Protein AF-A0A0K1QC34-F1 (afdb_monomer)

Mean predicted aligned error: 5.26 Å

Structure (mmCIF, N/CA/C/O backbone):
data_AF-A0A0K1QC34-F1
#
_entry.id   AF-A0A0K1QC34-F1
#
loop_
_atom_site.group_PDB
_atom_site.id
_atom_site.type_symbol
_atom_site.label_atom_id
_atom_site.label_alt_id
_atom_site.label_comp_id
_atom_site.label_asym_id
_atom_site.label_entity_id
_atom_site.label_seq_id
_atom_site.pdbx_PDB_ins_code
_atom_site.Cartn_x
_atom_site.Cartn_y
_atom_site.Cartn_z
_atom_site.occupancy
_atom_site.B_iso_or_equiv
_atom_site.auth_seq_id
_atom_site.auth_comp_id
_atom_site.auth_asym_id
_atom_site.auth_atom_id
_atom_site.pdbx_PDB_model_num
ATOM 1 N N . MET A 1 1 ? 27.699 6.310 -6.474 1.00 57.72 1 MET A N 1
ATOM 2 C CA . MET A 1 1 ? 27.360 5.771 -7.809 1.00 57.72 1 MET A CA 1
ATOM 3 C C . MET A 1 1 ? 26.758 4.388 -7.613 1.00 57.72 1 MET A C 1
ATOM 5 O O . MET A 1 1 ? 27.207 3.703 -6.699 1.00 57.72 1 MET A O 1
ATOM 9 N N . ALA A 1 2 ? 25.734 4.009 -8.383 1.00 66.88 2 ALA A N 1
ATOM 10 C CA . ALA A 1 2 ? 25.188 2.650 -8.341 1.00 66.88 2 ALA A CA 1
ATOM 11 C C . ALA A 1 2 ? 26.235 1.649 -8.862 1.00 66.88 2 ALA A C 1
ATOM 13 O O . ALA A 1 2 ? 27.028 1.993 -9.738 1.00 66.88 2 ALA A O 1
ATOM 14 N N . ARG A 1 3 ? 26.273 0.438 -8.297 1.00 76.50 3 ARG A N 1
ATOM 15 C CA . ARG A 1 3 ? 27.137 -0.653 -8.773 1.00 76.50 3 ARG A CA 1
ATOM 16 C C . ARG A 1 3 ? 26.561 -1.219 -10.075 1.00 76.50 3 ARG A C 1
ATOM 18 O O . ARG A 1 3 ? 25.345 -1.232 -10.243 1.00 76.50 3 ARG A O 1
ATOM 25 N N . GLU A 1 4 ? 27.411 -1.729 -10.960 1.00 78.31 4 GLU A N 1
ATOM 26 C CA . GLU A 1 4 ? 26.972 -2.514 -12.119 1.00 78.31 4 GLU A CA 1
ATOM 27 C C . GLU A 1 4 ? 25.998 -3.633 -11.694 1.00 78.31 4 GLU A C 1
ATOM 29 O O . GLU A 1 4 ? 26.228 -4.320 -10.694 1.00 78.31 4 GLU A O 1
ATOM 34 N N . GLY A 1 5 ? 24.877 -3.762 -12.411 1.00 77.75 5 GLY A N 1
ATOM 35 C CA . GLY A 1 5 ? 23.793 -4.689 -12.065 1.00 77.75 5 GLY A CA 1
ATOM 36 C C . GLY A 1 5 ? 22.902 -4.242 -10.897 1.00 77.75 5 GLY A C 1
ATOM 37 O O . GLY A 1 5 ? 22.100 -5.034 -10.413 1.00 77.75 5 GLY A O 1
ATOM 38 N N . SER A 1 6 ? 23.027 -2.998 -10.419 1.00 80.00 6 SER A N 1
ATOM 39 C CA . SER A 1 6 ? 22.138 -2.429 -9.399 1.00 80.00 6 SER A CA 1
ATOM 40 C C . SER A 1 6 ? 21.440 -1.173 -9.901 1.00 80.00 6 SER A C 1
ATOM 42 O O . SER A 1 6 ? 22.017 -0.378 -10.642 1.00 80.00 6 SER A O 1
ATOM 44 N N . ILE A 1 7 ? 20.206 -0.979 -9.443 1.00 81.62 7 ILE A N 1
ATOM 45 C CA . ILE A 1 7 ? 19.436 0.234 -9.690 1.00 81.62 7 ILE A CA 1
ATOM 46 C C . ILE A 1 7 ? 19.399 1.098 -8.432 1.00 81.62 7 ILE A C 1
ATOM 48 O O . ILE A 1 7 ? 19.124 0.622 -7.329 1.00 81.62 7 ILE A O 1
ATOM 52 N N . ALA A 1 8 ? 19.698 2.387 -8.591 1.00 81.19 8 ALA A N 1
ATOM 53 C CA . ALA A 1 8 ? 19.503 3.357 -7.526 1.00 81.19 8 ALA A CA 1
ATOM 54 C C . ALA A 1 8 ? 18.052 3.842 -7.549 1.00 81.19 8 ALA A C 1
ATOM 56 O O . ALA A 1 8 ? 17.610 4.430 -8.528 1.00 81.19 8 ALA A O 1
ATOM 57 N N . LEU A 1 9 ? 17.337 3.653 -6.441 1.00 82.50 9 LEU A N 1
ATOM 58 C CA . LEU A 1 9 ? 15.937 4.077 -6.303 1.00 82.50 9 LEU A CA 1
ATOM 59 C C . LEU A 1 9 ? 15.795 5.579 -5.968 1.00 82.50 9 LEU A C 1
ATOM 61 O O . LEU A 1 9 ? 14.682 6.083 -5.814 1.00 82.50 9 LEU A O 1
ATOM 65 N N . GLY A 1 10 ? 16.918 6.290 -5.801 1.00 79.31 10 GLY A N 1
ATOM 66 C CA . GLY A 1 10 ? 16.962 7.660 -5.279 1.00 79.31 10 GLY A CA 1
ATOM 67 C C . GLY A 1 10 ? 16.470 7.767 -3.826 1.00 79.31 10 GLY A C 1
ATOM 68 O O . GLY A 1 10 ? 16.108 6.766 -3.212 1.00 79.31 10 GLY A O 1
ATOM 69 N N . GLY A 1 11 ? 16.444 8.986 -3.276 1.00 81.44 11 GLY A N 1
ATOM 70 C CA . GLY A 1 11 ? 15.879 9.277 -1.947 1.00 81.44 11 GLY A CA 1
ATOM 71 C C . GLY A 1 11 ? 16.625 8.663 -0.749 1.00 81.44 11 GLY A C 1
ATOM 72 O O . GLY A 1 11 ? 17.602 7.934 -0.898 1.00 81.44 11 GLY A O 1
ATOM 73 N N . GLY A 1 12 ? 16.171 9.001 0.461 1.00 84.56 12 GLY A N 1
ATOM 74 C CA . GLY A 1 12 ? 16.654 8.422 1.718 1.00 84.56 12 GLY A CA 1
ATOM 75 C C . GLY A 1 12 ? 15.701 7.360 2.279 1.00 84.56 12 GLY A C 1
ATOM 76 O O . GLY A 1 12 ? 14.536 7.295 1.892 1.00 84.56 12 GLY A O 1
ATOM 77 N N . GLY A 1 13 ? 16.195 6.553 3.221 1.00 88.31 13 GLY A N 1
ATOM 78 C CA . GLY A 1 13 ? 15.403 5.549 3.939 1.00 88.31 13 GLY A CA 1
ATOM 79 C C . GLY A 1 13 ? 15.512 4.129 3.376 1.00 88.31 13 GLY A C 1
ATOM 80 O O . GLY A 1 13 ? 16.031 3.896 2.286 1.00 88.31 13 GLY A O 1
ATOM 81 N N . TRP A 1 14 ? 15.030 3.165 4.159 1.00 91.25 14 TRP A N 1
ATOM 82 C CA . TRP A 1 14 ? 15.026 1.750 3.791 1.00 91.25 14 TRP A CA 1
ATOM 83 C C . TRP A 1 14 ? 13.811 1.418 2.934 1.00 91.25 14 TRP A C 1
ATOM 85 O O . TRP A 1 14 ? 12.714 1.898 3.222 1.00 91.25 14 TRP A O 1
ATOM 95 N N . LEU A 1 15 ? 14.006 0.574 1.919 1.00 93.12 15 LEU A N 1
ATOM 96 C CA . LEU A 1 15 ? 12.905 -0.106 1.251 1.00 93.12 15 LEU A CA 1
ATOM 97 C C . LEU A 1 15 ? 12.396 -1.205 2.187 1.00 93.12 15 LEU A C 1
ATOM 99 O O . LEU A 1 15 ? 13.112 -2.156 2.503 1.00 93.12 15 LEU A O 1
ATOM 103 N N . THR A 1 16 ? 11.177 -1.037 2.663 1.00 93.00 16 THR A N 1
ATOM 104 C CA . THR A 1 16 ? 10.436 -1.979 3.486 1.00 93.00 16 THR A CA 1
ATOM 105 C C . THR A 1 16 ? 9.250 -2.507 2.690 1.00 93.00 16 THR A C 1
ATOM 107 O O . THR A 1 16 ? 8.806 -1.900 1.723 1.00 93.00 16 THR A O 1
ATOM 110 N N . ASP A 1 17 ? 8.771 -3.683 3.083 1.00 94.75 17 ASP A N 1
ATOM 111 C CA . ASP A 1 17 ? 7.546 -4.291 2.564 1.00 94.75 17 ASP A CA 1
ATOM 112 C C . ASP A 1 17 ? 7.419 -4.315 1.024 1.00 94.75 17 ASP A C 1
ATOM 114 O O . ASP A 1 17 ? 6.797 -3.452 0.410 1.00 94.75 17 ASP A O 1
ATOM 118 N N . ILE A 1 18 ? 8.043 -5.317 0.402 1.00 95.88 18 ILE A N 1
ATOM 119 C CA . ILE A 1 18 ? 8.121 -5.475 -1.055 1.00 95.88 18 ILE A CA 1
ATOM 120 C C . ILE A 1 18 ? 7.063 -6.482 -1.502 1.00 95.88 18 ILE A C 1
ATOM 122 O O . ILE A 1 18 ? 6.994 -7.589 -0.963 1.00 95.88 18 ILE A O 1
ATOM 126 N N . GLN A 1 19 ? 6.271 -6.104 -2.499 1.00 96.38 19 GLN A N 1
ATOM 127 C CA . GLN A 1 19 ? 5.166 -6.884 -3.038 1.00 96.38 19 GLN A CA 1
ATOM 128 C C . GLN A 1 19 ? 5.350 -7.105 -4.545 1.00 96.38 19 GLN A C 1
ATOM 130 O O . GLN A 1 19 ? 5.714 -6.161 -5.258 1.00 96.38 19 GLN A O 1
ATOM 135 N N . PRO A 1 20 ? 5.103 -8.323 -5.057 1.00 94.44 20 PRO A N 1
ATOM 136 C CA . PRO A 1 20 ? 4.878 -8.500 -6.484 1.00 94.44 20 PRO A CA 1
ATOM 137 C C . PRO A 1 20 ? 3.596 -7.759 -6.883 1.00 94.44 20 PRO A C 1
ATOM 139 O O . PRO A 1 20 ? 2.634 -7.733 -6.122 1.00 94.44 20 PRO A O 1
ATOM 142 N N . ALA A 1 21 ? 3.587 -7.158 -8.067 1.00 92.25 21 ALA A N 1
ATOM 143 C CA . ALA A 1 21 ? 2.449 -6.398 -8.585 1.00 92.25 21 ALA A CA 1
ATOM 144 C C . ALA A 1 21 ? 2.254 -6.726 -10.073 1.00 92.25 21 ALA A C 1
ATOM 146 O O . ALA A 1 21 ? 2.380 -5.867 -10.948 1.00 92.25 21 ALA A O 1
ATOM 147 N N . GLY A 1 22 ? 2.058 -8.011 -10.364 1.00 88.38 22 GLY A N 1
ATOM 148 C CA . GLY A 1 22 ? 2.082 -8.580 -11.712 1.00 88.38 22 GLY A CA 1
ATOM 149 C C . GLY A 1 22 ? 3.426 -9.233 -12.069 1.00 88.38 22 GLY A C 1
ATOM 150 O O . GLY A 1 22 ? 4.339 -9.328 -11.249 1.00 88.38 22 GLY A O 1
ATOM 151 N N . ALA A 1 23 ? 3.553 -9.711 -13.310 1.00 89.75 23 ALA A N 1
ATOM 152 C CA . ALA A 1 23 ? 4.648 -10.602 -13.718 1.00 89.75 23 ALA A CA 1
ATOM 153 C C . ALA A 1 23 ? 6.037 -9.939 -13.800 1.00 89.75 23 ALA A C 1
ATOM 155 O O . ALA A 1 23 ? 7.042 -10.599 -13.555 1.00 89.75 23 ALA A O 1
ATOM 156 N N . ARG A 1 24 ? 6.097 -8.652 -14.162 1.00 93.31 24 ARG A N 1
ATOM 157 C CA . ARG A 1 24 ? 7.345 -7.903 -14.433 1.00 93.31 24 ARG A CA 1
ATOM 158 C C . ARG A 1 24 ? 7.514 -6.688 -13.523 1.00 93.31 24 ARG A C 1
ATOM 160 O O . ARG A 1 24 ? 8.221 -5.741 -13.861 1.00 93.31 24 ARG A O 1
ATOM 167 N N . ARG A 1 25 ? 6.813 -6.667 -12.386 1.00 94.38 25 ARG A N 1
ATOM 168 C CA . ARG A 1 25 ? 6.757 -5.495 -11.512 1.00 94.38 25 ARG A CA 1
ATOM 169 C C . ARG A 1 25 ? 6.793 -5.874 -10.043 1.00 94.38 25 ARG A C 1
ATOM 171 O O . ARG A 1 25 ? 6.093 -6.781 -9.595 1.00 94.38 25 ARG A O 1
ATOM 178 N N . VAL A 1 26 ? 7.548 -5.085 -9.289 1.00 95.38 26 VAL A N 1
ATOM 179 C CA . VAL A 1 26 ? 7.492 -5.057 -7.828 1.00 95.38 26 VAL A CA 1
ATOM 180 C C . VAL A 1 26 ? 7.195 -3.647 -7.339 1.00 95.38 26 VAL A C 1
ATOM 182 O O . VAL A 1 26 ? 7.579 -2.653 -7.962 1.00 95.38 26 VAL A O 1
ATOM 185 N N . VAL A 1 27 ? 6.515 -3.566 -6.203 1.00 96.31 27 VAL A N 1
ATOM 186 C CA . VAL A 1 27 ? 6.208 -2.315 -5.511 1.00 96.31 27 VAL A CA 1
ATOM 187 C C . VAL A 1 27 ? 6.681 -2.448 -4.071 1.00 96.31 27 VAL A C 1
ATOM 189 O O . VAL A 1 27 ? 6.520 -3.498 -3.456 1.00 96.31 27 VAL A O 1
ATOM 192 N N . GLY A 1 28 ? 7.300 -1.409 -3.526 1.00 95.81 28 GLY A N 1
ATOM 193 C CA . GLY A 1 28 ? 7.762 -1.395 -2.144 1.00 95.81 28 GLY A CA 1
ATOM 194 C C . GLY A 1 28 ? 7.482 -0.073 -1.451 1.00 95.81 28 GLY A C 1
ATOM 195 O O . GLY A 1 28 ? 7.232 0.944 -2.097 1.00 95.81 28 GLY A O 1
ATOM 196 N N . LEU A 1 29 ? 7.546 -0.086 -0.125 1.00 95.62 29 LEU A N 1
ATOM 197 C CA . LEU A 1 29 ? 7.387 1.093 0.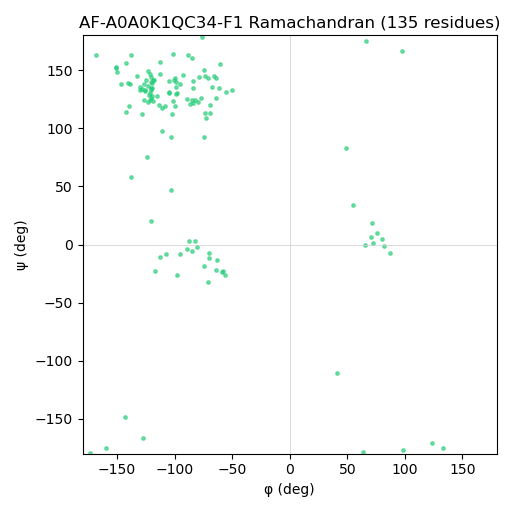715 1.00 95.62 29 LEU A CA 1
ATOM 198 C C . LEU A 1 29 ? 8.758 1.572 1.188 1.00 95.62 29 LEU A C 1
ATOM 200 O O . LEU A 1 29 ? 9.420 0.922 1.980 1.00 95.62 29 LEU A O 1
ATOM 204 N N . ARG A 1 30 ? 9.223 2.728 0.736 1.00 94.69 30 ARG A N 1
ATOM 205 C CA . ARG A 1 30 ? 10.477 3.324 1.197 1.00 94.69 30 ARG A CA 1
ATOM 206 C C . ARG A 1 30 ? 10.209 4.377 2.258 1.00 94.69 30 ARG A C 1
ATOM 208 O O . ARG A 1 30 ? 9.386 5.262 2.057 1.00 94.69 30 ARG A O 1
ATOM 215 N N . GLY A 1 31 ? 10.930 4.295 3.375 1.00 91.81 31 GLY A N 1
ATOM 216 C CA . GLY A 1 31 ? 10.934 5.339 4.410 1.00 91.81 31 GLY A CA 1
ATOM 217 C C . GLY A 1 31 ? 9.605 5.548 5.148 1.00 91.81 31 GLY A C 1
ATOM 218 O O . GLY A 1 31 ? 9.552 6.370 6.054 1.00 91.81 31 GLY A O 1
ATOM 219 N N . GLY A 1 32 ? 8.558 4.794 4.806 1.00 92.38 32 GLY A N 1
ATOM 220 C CA . GLY A 1 32 ? 7.222 4.922 5.384 1.00 92.38 32 GLY A CA 1
ATOM 221 C C . GLY A 1 32 ? 6.314 5.948 4.696 1.00 92.38 32 GLY A C 1
ATOM 222 O O . GLY A 1 32 ? 5.134 5.976 5.020 1.00 92.38 32 GLY A O 1
ATOM 223 N N . ASP A 1 33 ? 6.794 6.757 3.747 1.00 91.75 33 ASP A N 1
ATOM 224 C CA . ASP A 1 33 ? 5.972 7.686 2.936 1.00 91.75 33 ASP A CA 1
ATOM 225 C C . ASP A 1 33 ? 5.972 7.365 1.450 1.00 91.75 33 ASP A C 1
ATOM 227 O O . ASP A 1 33 ? 5.086 7.827 0.738 1.00 91.75 33 ASP A O 1
ATOM 231 N N . THR A 1 34 ? 6.982 6.665 0.945 1.00 93.38 34 THR A N 1
ATOM 232 C CA . THR A 1 34 ? 7.228 6.650 -0.491 1.00 93.38 34 THR A CA 1
ATOM 233 C C . THR A 1 34 ? 6.930 5.286 -1.079 1.00 93.38 34 THR A C 1
ATOM 235 O O . THR A 1 34 ? 7.611 4.315 -0.773 1.00 93.38 34 THR A O 1
ATOM 238 N N . VAL A 1 35 ? 5.962 5.209 -1.984 1.00 94.81 35 VAL A N 1
ATOM 239 C CA . VAL A 1 35 ? 5.753 4.019 -2.811 1.00 94.81 35 VAL A CA 1
ATOM 240 C C . VAL A 1 35 ? 6.804 4.020 -3.915 1.00 94.81 35 VAL A C 1
ATOM 242 O O . VAL A 1 35 ? 6.968 5.012 -4.622 1.00 94.81 35 VAL A O 1
ATOM 245 N N . VAL A 1 36 ? 7.548 2.926 -4.046 1.00 95.38 36 VAL A N 1
ATOM 246 C CA . VAL A 1 36 ? 8.552 2.720 -5.093 1.00 95.38 36 VAL A CA 1
ATOM 247 C C . VAL A 1 36 ? 8.082 1.592 -5.992 1.00 95.38 36 VAL A C 1
ATOM 249 O O . VAL A 1 36 ? 7.927 0.466 -5.531 1.00 95.38 36 VAL A O 1
ATOM 252 N N . ARG A 1 37 ? 7.899 1.879 -7.276 1.00 94.62 37 ARG A N 1
ATOM 253 C CA . ARG A 1 37 ? 7.560 0.907 -8.315 1.00 94.62 37 ARG A CA 1
ATOM 254 C C . ARG A 1 37 ? 8.793 0.630 -9.160 1.00 94.62 37 ARG A C 1
ATOM 256 O O . ARG A 1 37 ? 9.441 1.567 -9.623 1.00 94.62 37 ARG A O 1
ATOM 263 N N . ILE A 1 38 ? 9.094 -0.647 -9.367 1.00 94.06 38 ILE A N 1
ATOM 264 C CA . ILE A 1 38 ? 10.197 -1.119 -10.207 1.00 94.06 38 ILE A CA 1
ATOM 265 C C . ILE A 1 38 ? 9.599 -2.042 -11.265 1.00 94.06 38 ILE A C 1
ATOM 267 O O . ILE A 1 38 ? 8.931 -3.016 -10.916 1.00 94.06 38 ILE A O 1
ATOM 271 N N . THR A 1 39 ? 9.816 -1.724 -12.538 1.00 93.88 39 THR A N 1
ATOM 272 C CA . THR A 1 39 ? 9.294 -2.488 -13.683 1.00 93.88 39 THR A CA 1
ATOM 273 C C . THR A 1 39 ? 10.455 -2.976 -14.537 1.00 93.88 39 THR A C 1
ATOM 275 O O . THR A 1 39 ? 11.385 -2.211 -14.775 1.00 93.88 39 THR A O 1
ATOM 278 N N . GLU A 1 40 ? 10.422 -4.238 -14.954 1.00 93.88 40 GLU A N 1
ATOM 279 C CA . GLU A 1 40 ? 11.378 -4.810 -15.906 1.00 93.88 40 GLU A CA 1
ATOM 280 C C . GLU A 1 40 ? 10.989 -4.415 -17.340 1.00 93.88 40 GLU A C 1
ATOM 282 O O . GLU A 1 40 ? 9.885 -4.719 -17.802 1.00 93.88 40 GLU A O 1
ATOM 287 N N . GLU A 1 41 ? 11.907 -3.762 -18.043 1.00 91.88 41 GLU A N 1
ATOM 288 C CA . GLU A 1 41 ? 11.763 -3.316 -19.433 1.00 91.88 41 GLU A CA 1
ATOM 289 C C . GLU A 1 41 ? 12.131 -4.448 -20.409 1.00 91.88 41 GLU A C 1
ATOM 291 O O . GLU A 1 41 ? 12.794 -5.419 -20.037 1.00 91.88 41 GLU A O 1
ATOM 296 N N . ASP A 1 42 ? 11.699 -4.360 -21.668 1.00 92.50 42 ASP A N 1
ATOM 297 C CA . ASP A 1 42 ? 11.904 -5.429 -22.665 1.00 92.50 42 ASP A CA 1
ATOM 298 C C . ASP A 1 42 ? 13.383 -5.684 -23.009 1.00 92.50 42 ASP A C 1
ATOM 300 O O . ASP A 1 42 ? 13.746 -6.768 -23.467 1.00 92.50 42 ASP A O 1
ATOM 304 N N . ASP A 1 43 ? 14.254 -4.704 -22.766 1.00 89.62 43 ASP A N 1
ATOM 305 C CA . ASP A 1 43 ? 15.704 -4.814 -22.949 1.00 89.62 43 ASP A CA 1
ATOM 306 C C . ASP A 1 43 ? 16.425 -5.490 -21.763 1.00 89.62 43 ASP A C 1
ATOM 308 O O . ASP A 1 43 ? 17.653 -5.609 -21.766 1.00 89.62 43 ASP A O 1
ATOM 312 N N . GLY A 1 44 ? 15.673 -5.947 -20.755 1.00 86.12 44 GLY A N 1
ATOM 313 C CA . GLY A 1 44 ? 16.195 -6.523 -19.513 1.00 86.12 44 GLY A CA 1
ATOM 314 C C . GLY A 1 44 ? 16.648 -5.478 -18.487 1.00 86.12 44 GLY A C 1
ATOM 315 O O . GLY A 1 44 ? 17.196 -5.839 -17.441 1.00 86.12 44 GLY A O 1
ATOM 316 N N . GLY A 1 45 ? 16.443 -4.191 -18.775 1.00 89.38 45 GLY A N 1
ATOM 317 C CA . GLY A 1 45 ? 16.627 -3.086 -17.848 1.00 89.38 45 GLY A CA 1
ATOM 318 C C . GLY A 1 45 ? 15.488 -2.962 -16.837 1.00 89.38 45 GLY A C 1
ATOM 319 O O . GLY A 1 45 ? 14.511 -3.709 -16.850 1.00 89.38 45 GLY A O 1
ATOM 320 N N . TYR A 1 46 ? 15.616 -1.983 -15.940 1.00 91.25 46 TYR A N 1
ATOM 321 C CA . TYR A 1 46 ? 14.587 -1.668 -14.951 1.00 91.25 46 TYR A CA 1
ATOM 322 C C . TYR A 1 46 ? 14.273 -0.174 -14.951 1.00 91.25 46 TYR A C 1
ATOM 324 O O . TYR A 1 46 ? 15.183 0.654 -14.867 1.00 91.25 46 TYR A O 1
ATOM 332 N N . ALA A 1 47 ? 12.987 0.165 -14.957 1.00 90.75 47 ALA A N 1
ATOM 333 C CA . ALA A 1 47 ? 12.491 1.516 -14.733 1.00 90.75 47 ALA A CA 1
ATOM 334 C C . ALA A 1 47 ? 11.979 1.674 -13.296 1.00 90.75 47 ALA A C 1
ATOM 336 O O . ALA A 1 47 ? 11.347 0.772 -12.739 1.00 90.75 47 ALA A O 1
ATOM 337 N N . THR A 1 48 ? 12.228 2.841 -12.694 1.00 91.69 48 THR A N 1
ATOM 338 C CA . THR A 1 48 ? 11.774 3.172 -11.335 1.00 91.69 48 THR A CA 1
ATOM 339 C C . THR A 1 48 ? 10.869 4.386 -11.327 1.00 91.69 48 THR A C 1
ATOM 341 O O . THR A 1 48 ? 11.221 5.425 -11.884 1.00 91.69 48 THR A O 1
ATOM 344 N N . GLN A 1 49 ? 9.766 4.288 -10.596 1.00 92.44 49 GLN A N 1
ATOM 345 C CA . GLN A 1 49 ? 8.885 5.405 -10.276 1.00 92.44 49 GLN A CA 1
ATOM 346 C C . GLN A 1 49 ? 8.729 5.499 -8.759 1.00 92.44 49 GLN A C 1
ATOM 348 O O . GLN A 1 49 ? 8.660 4.479 -8.073 1.00 92.44 49 GLN A O 1
ATOM 353 N N . THR A 1 50 ? 8.683 6.719 -8.226 1.00 92.81 50 THR A N 1
ATOM 354 C CA . THR A 1 50 ? 8.495 6.954 -6.791 1.00 92.81 50 THR A CA 1
ATOM 355 C C . THR A 1 50 ? 7.384 7.957 -6.543 1.00 92.81 50 THR A C 1
ATOM 357 O O . THR A 1 50 ? 7.389 9.019 -7.165 1.00 92.81 50 THR A O 1
ATOM 360 N N . THR A 1 51 ? 6.518 7.665 -5.578 1.00 92.88 51 THR A N 1
ATOM 361 C CA . THR A 1 51 ? 5.391 8.520 -5.190 1.00 92.88 51 THR A CA 1
ATOM 362 C C . THR A 1 51 ? 5.427 8.752 -3.685 1.00 92.88 51 THR A C 1
ATOM 364 O O . THR A 1 51 ? 5.238 7.817 -2.911 1.00 92.88 51 THR A O 1
ATOM 367 N N . THR A 1 52 ? 5.694 9.987 -3.260 1.00 91.69 52 THR A N 1
ATOM 368 C CA . THR A 1 52 ? 5.716 10.369 -1.838 1.00 91.69 52 THR A CA 1
ATOM 369 C C . THR A 1 52 ? 4.317 10.759 -1.381 1.00 91.69 52 THR A C 1
ATOM 371 O O . THR A 1 52 ? 3.719 11.680 -1.931 1.00 91.69 52 THR A O 1
ATOM 374 N N . LEU A 1 53 ? 3.798 10.059 -0.378 1.00 88.62 53 LEU A N 1
ATOM 375 C CA . LEU A 1 53 ? 2.426 10.182 0.097 1.00 88.62 53 LEU A CA 1
ATOM 376 C C . LEU A 1 53 ? 2.304 11.198 1.243 1.00 88.62 53 LEU A C 1
ATOM 378 O O . LEU A 1 53 ? 3.197 11.288 2.091 1.00 88.62 53 LEU A O 1
ATOM 382 N N . PRO A 1 54 ? 1.186 11.940 1.328 1.00 77.50 54 PRO A N 1
ATOM 383 C CA . PRO A 1 54 ? 0.914 12.804 2.466 1.00 77.50 54 PRO A CA 1
ATOM 384 C C . PRO A 1 54 ? 0.671 11.975 3.738 1.00 77.50 54 PRO A C 1
ATOM 386 O O . PRO A 1 54 ? -0.077 10.999 3.740 1.00 77.50 54 PRO A O 1
ATOM 389 N N . MET A 1 55 ? 1.280 12.397 4.848 1.00 72.19 55 MET A N 1
ATOM 390 C CA . MET A 1 55 ? 1.140 11.764 6.161 1.00 72.19 55 MET A CA 1
ATOM 391 C C . MET A 1 55 ? 0.362 12.679 7.116 1.00 72.19 55 MET A C 1
ATOM 393 O O . MET A 1 55 ? 0.930 13.588 7.720 1.00 72.19 55 MET A O 1
ATOM 397 N N . THR A 1 56 ? -0.941 12.471 7.297 1.00 67.94 56 THR A N 1
ATOM 398 C CA . THR A 1 56 ? -1.710 13.211 8.317 1.00 67.94 56 THR A CA 1
ATOM 399 C C . THR A 1 56 ? -2.686 12.280 9.018 1.00 67.94 56 THR A C 1
ATOM 401 O O . THR A 1 56 ? -3.549 11.701 8.363 1.00 67.94 56 THR A O 1
ATOM 404 N N . ALA A 1 57 ? -2.554 12.118 10.344 1.00 63.59 57 ALA A N 1
ATOM 405 C CA . ALA A 1 57 ? -3.509 11.333 11.128 1.00 63.59 57 ALA A CA 1
ATOM 406 C C . ALA A 1 57 ? -4.925 11.922 11.032 1.00 63.59 57 ALA A C 1
ATOM 408 O O . ALA A 1 57 ? -5.068 13.143 10.938 1.00 63.59 57 ALA A O 1
ATOM 409 N N . PRO A 1 58 ? -5.975 11.106 11.247 1.00 59.59 58 PRO A N 1
ATOM 410 C CA . PRO A 1 58 ? -7.345 11.600 11.411 1.00 59.59 58 PRO A CA 1
ATOM 411 C C . PRO A 1 58 ? -7.476 12.626 12.546 1.00 59.59 58 PRO A C 1
ATOM 413 O O . PRO A 1 58 ? -8.368 13.464 12.544 1.00 59.59 58 PRO A O 1
ATOM 416 N N . THR A 1 59 ? -6.582 12.555 13.534 1.00 63.41 59 THR A N 1
ATOM 417 C CA . THR A 1 59 ? -6.531 13.445 14.700 1.00 63.41 59 THR A CA 1
ATOM 418 C C . THR A 1 59 ? -5.719 14.721 14.459 1.00 63.41 59 THR A C 1
ATOM 420 O O . THR A 1 59 ? -5.518 15.494 15.392 1.00 63.41 59 THR A O 1
ATOM 423 N N . GLY A 1 60 ? -5.200 14.932 13.243 1.00 64.31 60 GLY A N 1
ATOM 424 C CA . GLY A 1 60 ? -4.274 16.023 12.919 1.00 64.31 60 GLY A CA 1
ATOM 425 C C . GLY A 1 60 ? -2.860 15.834 13.482 1.00 64.31 60 GLY A C 1
ATOM 426 O O . GLY A 1 60 ? -2.001 16.688 13.284 1.00 64.31 60 GLY A O 1
ATOM 427 N N . ALA A 1 61 ? -2.593 14.722 14.174 1.00 62.12 61 ALA A N 1
ATOM 428 C CA . ALA A 1 61 ? -1.260 14.386 14.654 1.00 62.12 61 ALA A CA 1
ATOM 429 C C . ALA A 1 61 ? -0.331 13.985 13.495 1.00 62.12 61 ALA A C 1
ATOM 431 O O . ALA A 1 61 ? -0.735 13.293 12.555 1.00 62.12 61 ALA A O 1
ATOM 432 N N . ALA A 1 62 ? 0.941 14.376 13.594 1.00 63.53 62 ALA A N 1
ATOM 433 C CA . ALA A 1 62 ? 1.978 13.853 12.717 1.00 63.53 62 ALA A CA 1
ATOM 434 C C . A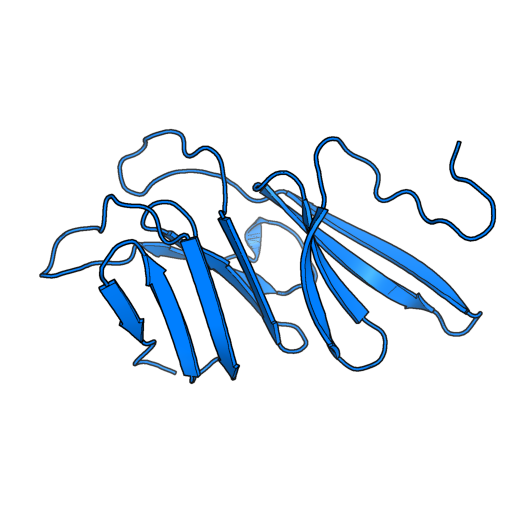LA A 1 62 ? 2.138 12.346 12.969 1.00 63.53 62 ALA A C 1
ATOM 436 O O . ALA A 1 62 ? 2.341 11.915 14.106 1.00 63.53 62 ALA A O 1
ATOM 437 N N . VAL A 1 63 ? 2.037 11.548 11.908 1.00 69.69 63 VAL A N 1
ATOM 438 C CA . VAL A 1 63 ? 2.317 10.108 11.949 1.00 69.69 63 VAL A CA 1
ATOM 439 C C . VAL A 1 63 ? 3.713 9.873 11.403 1.00 69.69 63 VAL A C 1
ATOM 441 O O . VAL A 1 63 ? 4.127 10.546 10.466 1.00 69.69 63 VAL A O 1
ATOM 444 N N . SER A 1 64 ? 4.446 8.917 11.975 1.00 74.62 64 SER A N 1
ATOM 445 C CA . SER A 1 64 ? 5.802 8.582 11.510 1.00 74.62 64 SER A CA 1
ATOM 446 C C . SER A 1 64 ? 5.829 7.892 10.141 1.00 74.62 64 SER A C 1
ATOM 448 O O . SER A 1 64 ? 6.910 7.657 9.614 1.00 74.62 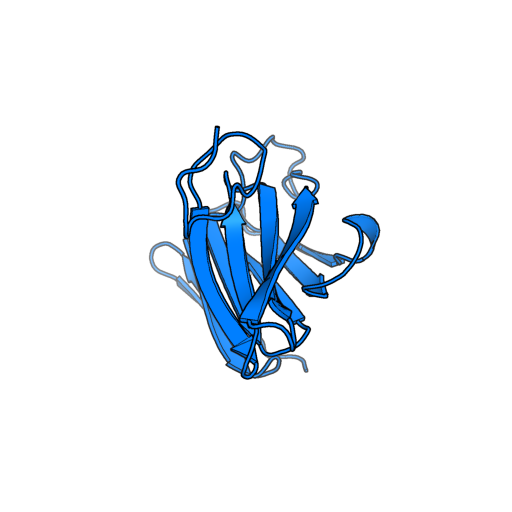64 SER A O 1
ATOM 450 N N . GLY A 1 65 ? 4.662 7.539 9.597 1.00 88.75 65 GLY A N 1
ATOM 451 C CA . GLY A 1 65 ? 4.502 6.917 8.291 1.00 88.75 65 GLY A CA 1
ATOM 452 C C . GLY A 1 65 ? 3.574 5.721 8.278 1.00 88.75 65 GLY A C 1
ATOM 453 O O . GLY A 1 65 ? 2.933 5.374 9.276 1.00 88.75 65 GLY A O 1
ATOM 454 N N . PHE A 1 66 ? 3.515 5.102 7.110 1.00 93.44 66 PHE A N 1
ATOM 455 C CA . PHE A 1 66 ? 2.900 3.809 6.886 1.00 93.44 66 PHE A CA 1
ATOM 456 C C . PHE A 1 66 ? 3.844 2.695 7.339 1.00 93.44 66 PHE A C 1
ATOM 458 O O . PHE A 1 66 ? 5.067 2.785 7.224 1.00 93.44 66 PHE A O 1
ATOM 465 N N . TYR A 1 67 ? 3.255 1.639 7.886 1.00 94.81 67 TYR A N 1
ATOM 466 C CA . TYR A 1 67 ? 3.968 0.481 8.419 1.00 94.81 67 TYR A CA 1
ATOM 467 C C . TYR A 1 67 ? 4.021 -0.678 7.430 1.00 94.81 67 TYR A C 1
ATOM 469 O O . TYR A 1 67 ? 4.917 -1.515 7.516 1.00 94.81 67 TYR A O 1
ATOM 477 N N . SER A 1 68 ? 3.044 -0.753 6.528 1.00 96.94 68 SER A N 1
ATOM 478 C CA . SER A 1 68 ? 2.882 -1.876 5.618 1.00 96.94 68 SER A CA 1
ATOM 479 C C . SER A 1 68 ? 2.246 -1.430 4.313 1.00 96.94 68 SER A C 1
ATOM 481 O O . SER A 1 68 ? 1.437 -0.502 4.298 1.00 96.94 68 SER A O 1
ATOM 483 N N . LEU A 1 69 ? 2.627 -2.128 3.250 1.00 97.06 69 LEU A N 1
ATOM 484 C CA . LEU A 1 69 ? 2.115 -2.021 1.897 1.00 97.06 69 LEU A CA 1
ATOM 485 C C . LEU A 1 69 ? 1.662 -3.411 1.449 1.00 97.06 69 LEU A C 1
ATOM 487 O O . LEU A 1 69 ? 2.403 -4.385 1.581 1.00 97.06 6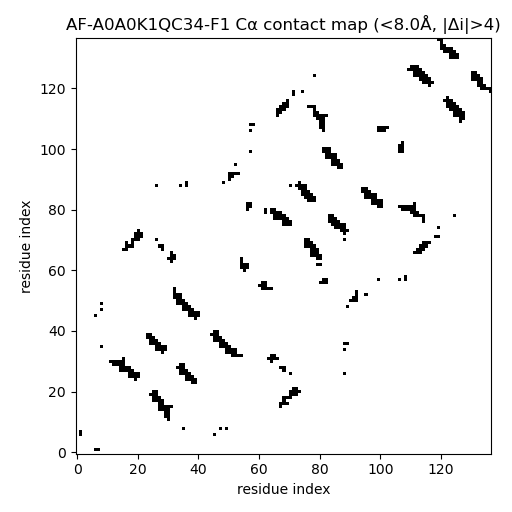9 LEU A O 1
ATOM 491 N N . TRP A 1 70 ? 0.472 -3.494 0.879 1.00 97.31 70 TRP A N 1
ATOM 492 C CA . TRP A 1 70 ? 0.026 -4.618 0.069 1.00 97.31 70 TRP A CA 1
ATOM 493 C C . TRP A 1 70 ? -0.296 -4.103 -1.328 1.00 97.31 70 TRP A C 1
ATOM 495 O O . TRP A 1 70 ? -0.843 -3.011 -1.456 1.00 97.31 70 TRP A O 1
ATOM 505 N N . ALA A 1 71 ? 0.074 -4.855 -2.355 1.00 95.94 71 ALA A N 1
ATOM 506 C CA . ALA A 1 71 ? -0.203 -4.493 -3.734 1.00 95.94 71 ALA A CA 1
ATOM 507 C C . ALA A 1 71 ? -0.777 -5.700 -4.469 1.00 95.94 71 ALA A C 1
ATOM 509 O O . ALA A 1 71 ? -0.383 -6.834 -4.187 1.00 95.94 71 ALA A O 1
ATOM 510 N N . ASP A 1 72 ? -1.689 -5.423 -5.389 1.00 93.25 72 ASP A N 1
ATOM 511 C CA . ASP A 1 72 ? -2.296 -6.394 -6.290 1.00 93.25 72 ASP A CA 1
ATOM 512 C C . ASP A 1 72 ? -2.478 -5.716 -7.642 1.00 93.25 72 ASP A C 1
ATOM 514 O O . ASP A 1 72 ? -3.174 -4.708 -7.746 1.00 93.25 72 ASP A O 1
ATOM 518 N N . ASP A 1 73 ? -1.756 -6.209 -8.647 1.00 91.88 73 ASP A N 1
ATOM 519 C CA . ASP A 1 73 ? -1.586 -5.545 -9.938 1.00 91.88 73 ASP A CA 1
ATOM 520 C C . ASP A 1 73 ? -1.375 -4.025 -9.807 1.00 91.88 73 ASP A C 1
ATOM 522 O O . ASP A 1 73 ? -0.311 -3.574 -9.372 1.00 91.88 73 ASP A O 1
ATOM 526 N N . ASP A 1 74 ? -2.351 -3.224 -10.232 1.00 92.12 74 ASP A N 1
ATOM 527 C CA . ASP A 1 74 ? -2.257 -1.770 -10.257 1.00 92.12 74 ASP A CA 1
ATOM 528 C C . ASP A 1 74 ? -2.712 -1.097 -8.964 1.00 92.12 74 ASP A C 1
ATOM 530 O O . ASP A 1 74 ? -2.501 0.105 -8.840 1.00 92.12 74 ASP A O 1
ATOM 534 N N . ASP A 1 75 ? -3.222 -1.833 -7.980 1.00 93.88 75 ASP A N 1
ATOM 535 C CA . ASP A 1 75 ? -3.704 -1.297 -6.710 1.00 93.88 75 ASP A CA 1
ATOM 536 C C . ASP A 1 75 ? -2.672 -1.427 -5.588 1.00 93.88 75 ASP A C 1
ATOM 538 O O . ASP A 1 75 ? -1.989 -2.440 -5.432 1.00 93.88 75 ASP A O 1
ATOM 542 N N . ALA A 1 76 ? -2.581 -0.384 -4.767 1.00 95.12 76 ALA A N 1
ATOM 543 C CA . ALA A 1 76 ? -1.748 -0.321 -3.579 1.00 95.12 76 ALA A CA 1
ATOM 544 C C . ALA A 1 76 ? -2.587 0.056 -2.358 1.00 95.12 76 ALA A C 1
ATOM 546 O O . ALA A 1 76 ? -3.324 1.042 -2.357 1.00 95.12 76 ALA A O 1
ATOM 547 N N . TRP A 1 77 ? -2.393 -0.700 -1.284 1.00 95.88 77 TRP A N 1
ATOM 548 C CA . TRP A 1 77 ? -3.017 -0.495 0.012 1.00 95.88 77 TRP A CA 1
ATOM 549 C C . TRP A 1 77 ? -1.944 -0.303 1.069 1.00 95.88 77 TRP A C 1
ATOM 551 O O . TRP A 1 77 ? -1.079 -1.160 1.251 1.00 95.88 77 TRP A O 1
ATOM 561 N N . LEU A 1 78 ? -2.008 0.804 1.802 1.00 95.44 78 LEU A N 1
ATOM 562 C CA . LEU A 1 78 ? -1.060 1.116 2.866 1.00 95.44 78 LEU A CA 1
ATOM 563 C C . LEU A 1 78 ? -1.774 1.209 4.201 1.00 95.44 78 LEU A C 1
ATOM 565 O O . LEU A 1 78 ? -2.865 1.764 4.277 1.00 95.44 78 LEU A O 1
ATOM 569 N N . SER A 1 79 ? -1.144 0.722 5.269 1.00 94.44 79 SER A N 1
ATOM 570 C CA . SER A 1 79 ? -1.672 0.867 6.628 1.00 94.44 79 SER A CA 1
ATOM 571 C C . SER A 1 79 ? -0.714 1.613 7.542 1.00 94.44 79 SER A C 1
ATOM 573 O O . SER A 1 79 ? 0.500 1.409 7.510 1.00 94.44 79 SER A O 1
ATOM 575 N N . GLY A 1 80 ? -1.275 2.479 8.381 1.00 91.62 80 GLY A N 1
ATOM 576 C CA . GLY A 1 80 ? -0.532 3.322 9.312 1.00 91.62 80 GLY A CA 1
ATOM 577 C C . GLY A 1 80 ? -1.263 3.494 10.639 1.00 91.62 80 GLY A C 1
ATOM 578 O O . GLY A 1 80 ? -1.980 2.615 11.116 1.00 91.62 80 GLY A O 1
ATOM 579 N N . TRP A 1 81 ? -1.083 4.644 11.275 1.00 89.81 81 TRP A N 1
ATOM 580 C CA . TRP A 1 81 ? -1.742 4.961 12.539 1.00 89.81 81 TRP A CA 1
ATOM 581 C C . TRP A 1 81 ? -3.228 5.292 12.330 1.00 89.81 81 TRP A C 1
ATOM 583 O O . TRP A 1 81 ? -3.578 6.437 12.056 1.00 89.81 81 TRP A O 1
ATOM 593 N N . GLY A 1 82 ? -4.111 4.293 12.432 1.00 87.69 82 GLY A N 1
ATOM 594 C CA . GLY A 1 82 ? -5.555 4.493 12.243 1.00 87.69 82 GLY A CA 1
ATOM 595 C C . GLY A 1 82 ? -5.999 4.780 10.808 1.00 87.69 82 GLY A C 1
ATOM 596 O O . GLY A 1 82 ? -7.164 5.099 10.569 1.00 87.69 82 GLY A O 1
ATOM 597 N N . LEU A 1 83 ? -5.063 4.689 9.866 1.00 88.56 83 LEU A N 1
ATOM 598 C CA . LEU A 1 83 ? -5.229 5.065 8.470 1.00 88.56 83 LEU A CA 1
ATOM 599 C C . LEU A 1 83 ? -5.034 3.865 7.566 1.00 88.56 83 LEU A C 1
ATOM 601 O O . LEU A 1 83 ? -4.112 3.067 7.775 1.00 88.56 83 LEU A O 1
ATOM 605 N N . VAL A 1 84 ? -5.856 3.827 6.527 1.00 91.19 84 VAL A N 1
ATOM 606 C CA . VAL A 1 84 ? -5.620 3.042 5.325 1.00 91.19 84 VAL A CA 1
ATOM 607 C C . VAL A 1 84 ? -5.605 4.000 4.140 1.00 91.19 84 VAL A C 1
ATOM 609 O O . VAL A 1 84 ? -6.505 4.828 4.018 1.00 91.19 84 VAL A O 1
ATOM 612 N N . LEU A 1 85 ? -4.582 3.912 3.295 1.00 92.12 85 LEU A N 1
ATOM 613 C CA . LEU A 1 85 ? -4.567 4.571 1.989 1.00 92.12 85 LEU A CA 1
ATOM 614 C C . LEU A 1 85 ? -4.795 3.523 0.910 1.00 92.12 85 LEU A C 1
ATOM 616 O O . LEU A 1 85 ? -4.237 2.429 1.002 1.00 92.12 85 LEU A O 1
ATOM 620 N N . HIS A 1 86 ? -5.572 3.883 -0.103 1.00 92.75 86 HIS A N 1
ATOM 621 C CA . HIS A 1 86 ? -5.775 3.089 -1.309 1.00 92.75 86 HIS A CA 1
ATOM 622 C C . HIS A 1 86 ? -5.522 3.971 -2.518 1.00 92.75 86 HIS A C 1
ATOM 624 O O . HIS A 1 86 ? -5.978 5.106 -2.563 1.00 92.75 86 HIS A O 1
ATOM 630 N N . GLY A 1 87 ? -4.768 3.479 -3.482 1.00 92.38 87 GLY A N 1
ATOM 631 C CA . GLY A 1 87 ? -4.553 4.193 -4.725 1.00 92.38 87 GLY A CA 1
ATOM 632 C C . GLY A 1 87 ? -3.781 3.341 -5.711 1.00 92.38 87 GLY A C 1
ATOM 633 O O . GLY A 1 87 ? -3.416 2.203 -5.405 1.00 92.38 87 GLY A O 1
ATOM 634 N N . PRO A 1 88 ? -3.497 3.887 -6.894 1.00 92.69 88 PRO A N 1
ATOM 635 C CA . PRO A 1 88 ? -2.765 3.152 -7.898 1.00 92.69 88 PRO A CA 1
ATOM 636 C C . PRO A 1 88 ? -1.278 3.028 -7.529 1.00 92.69 88 PRO A C 1
ATOM 638 O O . PRO A 1 88 ? -0.643 3.960 -7.028 1.00 92.69 88 PRO A O 1
ATOM 641 N N . THR A 1 89 ? -0.666 1.897 -7.871 1.00 90.12 89 THR A N 1
ATOM 642 C CA . THR A 1 89 ? 0.796 1.691 -7.835 1.00 90.12 89 THR A CA 1
ATOM 643 C C . THR A 1 89 ? 1.537 2.614 -8.815 1.00 90.12 89 THR A C 1
ATOM 645 O O . THR A 1 89 ? 2.760 2.749 -8.738 1.00 90.12 89 THR A O 1
ATOM 648 N N . THR A 1 90 ? 0.806 3.255 -9.734 1.00 84.88 90 THR A N 1
ATOM 649 C CA . THR A 1 90 ? 1.287 4.244 -10.704 1.00 84.88 90 THR A CA 1
ATOM 650 C C . THR A 1 90 ? 0.584 5.581 -10.532 1.00 84.88 90 THR A C 1
ATOM 652 O O . THR A 1 90 ? -0.640 5.633 -10.530 1.00 84.88 90 THR A O 1
ATOM 655 N N . GLY A 1 91 ? 1.343 6.673 -10.515 1.00 78.12 91 GLY A N 1
ATOM 656 C CA . GLY A 1 91 ? 0.789 8.027 -10.536 1.00 78.12 91 GLY A CA 1
ATOM 657 C C . GLY A 1 91 ? 1.243 8.878 -9.359 1.00 78.12 91 GLY A C 1
ATOM 658 O O . GLY A 1 91 ? 2.152 8.505 -8.613 1.00 78.12 91 GLY A O 1
ATOM 659 N N . ASP A 1 92 ? 0.615 10.040 -9.224 1.00 82.62 92 ASP A 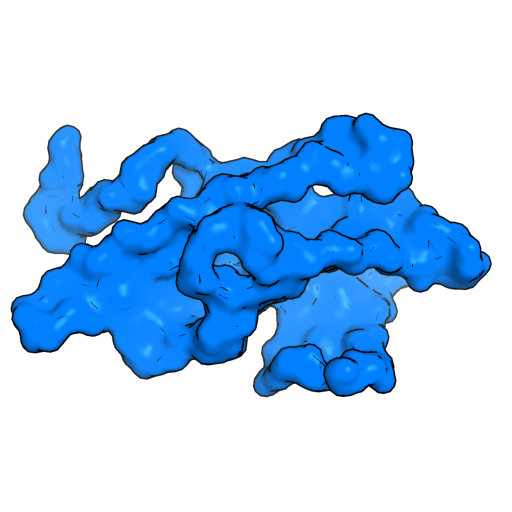N 1
ATOM 660 C CA . ASP A 1 92 ? 0.965 11.029 -8.211 1.00 82.62 92 ASP A CA 1
ATOM 661 C C . ASP A 1 92 ? 0.213 10.789 -6.900 1.00 82.62 92 ASP A C 1
ATOM 663 O O . ASP A 1 92 ? -0.820 10.122 -6.848 1.00 82.62 92 ASP A O 1
ATOM 667 N N . ALA A 1 93 ? 0.702 11.401 -5.823 1.00 82.00 93 ALA A N 1
ATOM 668 C CA . ALA A 1 93 ? 0.134 11.240 -4.487 1.00 82.00 93 ALA A CA 1
ATOM 669 C C . ALA A 1 93 ? -1.346 11.654 -4.385 1.00 82.00 93 ALA A C 1
ATOM 671 O O . ALA A 1 93 ? -2.057 11.170 -3.511 1.00 82.00 93 ALA A O 1
ATOM 672 N N . GLY A 1 94 ? -1.820 12.524 -5.286 1.00 83.75 94 GLY A N 1
ATOM 673 C CA . GLY A 1 94 ? -3.222 12.948 -5.353 1.00 83.75 94 GLY A CA 1
ATOM 674 C C . GLY A 1 94 ? -4.198 11.866 -5.826 1.00 83.75 94 GLY A C 1
ATOM 675 O O . GLY A 1 94 ? -5.401 12.063 -5.700 1.00 83.75 94 GLY A O 1
ATOM 676 N N . ALA A 1 95 ? -3.705 10.740 -6.351 1.00 87.06 95 ALA A N 1
ATOM 677 C CA . ALA A 1 95 ? -4.533 9.598 -6.741 1.00 87.06 95 ALA A CA 1
ATOM 678 C C . ALA A 1 95 ? -4.838 8.640 -5.574 1.00 87.06 95 ALA A C 1
ATOM 680 O O . ALA A 1 95 ? -5.581 7.682 -5.761 1.00 87.06 95 ALA A O 1
ATOM 681 N N . TYR A 1 96 ? -4.250 8.866 -4.394 1.00 87.75 96 TYR A N 1
ATOM 682 C CA . TYR A 1 96 ? -4.496 8.042 -3.214 1.00 87.75 96 TYR A CA 1
AT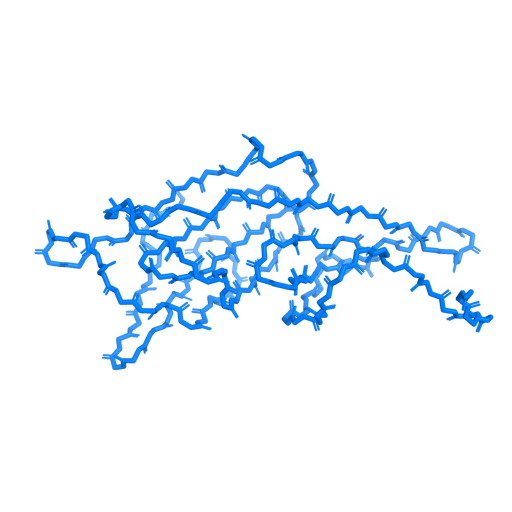OM 683 C C . TYR A 1 96 ? -5.671 8.583 -2.402 1.00 87.75 96 TYR A C 1
ATOM 685 O O . TYR A 1 96 ? -5.670 9.726 -1.941 1.00 87.75 96 TYR A O 1
ATOM 693 N N . GLU A 1 97 ? -6.646 7.719 -2.167 1.00 87.50 97 GLU A N 1
ATOM 694 C CA . GLU A 1 97 ? -7.763 7.945 -1.269 1.00 87.50 97 GLU A CA 1
ATOM 695 C C . GLU A 1 97 ? -7.365 7.613 0.171 1.00 87.50 97 GLU A C 1
ATOM 697 O O . GLU A 1 97 ? -6.753 6.581 0.465 1.00 87.50 97 GLU A O 1
ATOM 702 N N . VAL A 1 98 ? -7.728 8.500 1.098 1.00 85.19 98 VAL A N 1
ATOM 703 C CA . VAL A 1 98 ? -7.463 8.332 2.528 1.00 85.19 98 VAL A CA 1
ATOM 704 C C . VAL A 1 98 ? -8.724 7.825 3.214 1.00 85.19 98 VAL A C 1
ATOM 706 O O . VAL A 1 98 ? -9.740 8.515 3.263 1.00 85.19 98 VAL A O 1
ATOM 709 N N . SER A 1 99 ? -8.632 6.645 3.819 1.00 82.19 99 SER A N 1
ATOM 710 C CA . SER A 1 99 ? -9.680 6.065 4.653 1.00 82.19 99 SER A CA 1
ATOM 711 C C . SER A 1 99 ? -9.276 6.086 6.123 1.00 82.19 99 SER A C 1
ATOM 713 O O . SER A 1 99 ? -8.303 5.456 6.548 1.00 82.19 99 SER A O 1
ATOM 715 N N . THR A 1 100 ? -10.063 6.789 6.938 1.00 78.81 100 THR A N 1
ATOM 716 C CA . THR A 1 100 ? -9.952 6.704 8.397 1.00 78.81 100 THR A CA 1
ATOM 717 C C . THR A 1 100 ? -10.710 5.478 8.877 1.00 78.81 100 THR A C 1
ATOM 719 O O . THR A 1 100 ? -11.906 5.346 8.613 1.00 78.81 100 THR A O 1
ATOM 722 N N . VAL A 1 101 ? -10.045 4.586 9.601 1.00 80.38 101 VAL A N 1
ATOM 723 C CA . VAL A 1 101 ? -10.699 3.369 10.080 1.00 80.38 101 VAL A CA 1
ATOM 724 C C . VAL A 1 101 ? -11.430 3.674 11.381 1.00 80.38 101 VAL A C 1
ATOM 726 O O . VAL A 1 101 ? -10.817 4.147 12.333 1.00 80.38 101 VAL A O 1
ATOM 729 N N . ALA A 1 102 ? -12.732 3.404 11.445 1.00 74.94 102 ALA A N 1
ATOM 730 C CA . ALA A 1 102 ? -13.506 3.538 12.675 1.00 74.94 102 ALA A CA 1
ATOM 731 C C . ALA A 1 102 ? -13.687 2.174 13.353 1.00 74.94 102 ALA A C 1
ATOM 733 O O . ALA A 1 102 ? -14.026 1.185 12.707 1.00 74.94 102 ALA A O 1
ATOM 734 N N . LEU A 1 103 ? -13.505 2.126 14.673 1.00 72.44 103 LEU A N 1
ATOM 735 C CA . LEU A 1 103 ? -13.841 0.972 15.504 1.00 72.44 103 LEU A CA 1
ATOM 736 C C . LEU A 1 103 ? -14.864 1.428 16.543 1.00 72.44 103 LEU A C 1
ATOM 738 O O . LEU A 1 103 ? -14.636 2.405 17.255 1.00 72.44 103 LEU A O 1
ATOM 742 N N . THR A 1 104 ? -16.004 0.739 16.634 1.00 79.75 104 THR A N 1
ATOM 743 C CA . THR A 1 104 ? -17.097 1.084 17.570 1.00 79.75 104 THR A CA 1
ATOM 744 C C . THR A 1 104 ? -17.605 2.533 17.437 1.00 79.75 104 THR A C 1
ATOM 746 O O . THR A 1 104 ? -17.967 3.162 18.423 1.00 79.75 104 THR A O 1
ATOM 749 N N . GLY A 1 105 ? -17.614 3.080 16.214 1.00 78.06 105 GLY A N 1
ATOM 750 C CA . GLY A 1 105 ? -18.114 4.432 15.922 1.00 78.06 105 GLY A CA 1
ATOM 751 C C . GLY A 1 105 ? -17.130 5.577 16.196 1.00 78.06 105 GLY A C 1
ATOM 752 O O . GLY A 1 105 ? -17.461 6.726 15.920 1.00 78.06 105 GLY A O 1
ATOM 753 N N . ALA A 1 106 ? -15.921 5.288 16.687 1.00 81.44 106 ALA A N 1
ATOM 754 C CA . ALA A 1 106 ? -14.861 6.276 16.884 1.00 81.44 106 ALA A CA 1
ATOM 755 C C . ALA A 1 106 ? -13.679 6.017 15.932 1.00 81.44 106 ALA A C 1
ATOM 757 O O . ALA A 1 106 ? -13.367 4.849 15.668 1.00 81.44 106 ALA A O 1
ATOM 758 N N . PRO A 1 107 ? -12.978 7.063 15.451 1.00 83.88 107 PRO A N 1
ATOM 759 C CA . PRO A 1 107 ? -11.739 6.889 14.705 1.00 83.88 107 PRO A CA 1
ATOM 760 C C . PRO A 1 107 ? -10.725 6.077 15.510 1.00 83.88 107 PRO A C 1
ATOM 762 O O . PRO A 1 107 ? -10.453 6.345 16.685 1.00 83.88 107 PRO A O 1
ATOM 765 N N . LEU A 1 108 ? -10.148 5.070 14.871 1.00 86.94 108 LEU A N 1
ATOM 766 C CA . LEU A 1 108 ? -9.108 4.249 15.452 1.00 86.94 108 LEU A CA 1
ATOM 767 C C . LEU A 1 108 ? -7.841 5.094 15.593 1.00 86.94 108 LEU A C 1
ATOM 769 O O . LEU A 1 108 ? -7.225 5.471 14.610 1.00 86.94 108 LEU A O 1
ATOM 773 N N . ASN A 1 109 ? -7.421 5.373 16.822 1.00 86.25 109 ASN A N 1
ATOM 774 C CA . ASN A 1 109 ? -6.203 6.142 17.094 1.00 86.25 109 ASN A CA 1
ATOM 775 C C . ASN A 1 109 ? -5.049 5.227 17.542 1.00 86.25 109 ASN A C 1
ATOM 777 O O . ASN A 1 109 ? -4.433 5.451 18.584 1.00 86.25 109 ASN A O 1
ATOM 781 N N . ARG A 1 110 ? -4.832 4.117 16.825 1.00 87.81 110 ARG A N 1
ATOM 782 C CA . ARG A 1 110 ? -3.826 3.092 17.155 1.00 87.81 110 ARG A CA 1
ATOM 783 C C . ARG A 1 110 ? -3.165 2.530 15.884 1.00 87.81 110 ARG A C 1
ATOM 785 O O . ARG A 1 110 ? -3.789 2.572 14.825 1.00 87.81 110 ARG A O 1
ATOM 792 N N . PRO A 1 111 ? -1.939 1.974 15.968 1.00 90.69 111 PRO A N 1
ATOM 793 C CA . PRO A 1 111 ? -1.236 1.418 14.809 1.00 90.69 111 PRO A CA 1
ATOM 794 C C . PRO A 1 111 ? -1.952 0.242 14.132 1.00 90.69 111 PRO A C 1
ATOM 796 O O . PRO A 1 111 ? -2.352 -0.711 14.811 1.00 90.69 111 PRO A O 1
ATOM 799 N N . LEU A 1 112 ? -2.006 0.282 12.797 1.00 93.12 112 LEU A N 1
ATOM 800 C CA . LEU A 1 112 ? -2.276 -0.842 11.897 1.00 93.12 112 LEU A CA 1
ATOM 801 C C . LEU A 1 112 ? -0.946 -1.290 11.271 1.00 93.12 112 LEU A C 1
ATOM 803 O O . LEU A 1 112 ? -0.488 -0.738 10.271 1.00 93.12 112 LEU A O 1
ATOM 807 N N . PHE A 1 113 ? -0.290 -2.266 11.894 1.00 95.44 113 PHE A N 1
ATOM 808 C CA . PHE A 1 113 ? 1.071 -2.686 11.547 1.00 95.44 113 PHE A CA 1
ATOM 809 C C . PHE A 1 113 ? 1.181 -3.504 10.266 1.00 95.44 113 PHE A C 1
ATOM 811 O O . PHE A 1 113 ? 2.282 -3.657 9.740 1.00 95.44 113 PHE A O 1
ATOM 818 N N . ARG A 1 114 ? 0.079 -4.085 9.794 1.00 96.88 114 ARG A N 1
ATOM 819 C CA . ARG A 1 114 ? 0.086 -4.905 8.589 1.00 96.88 114 ARG A CA 1
ATOM 820 C C . ARG A 1 114 ? -1.218 -4.764 7.830 1.00 96.88 114 ARG A C 1
ATOM 822 O O . ARG A 1 114 ? -2.278 -4.818 8.444 1.00 96.88 114 ARG A O 1
ATOM 829 N N . ILE A 1 115 ? -1.122 -4.673 6.511 1.00 96.75 115 ILE A N 1
ATOM 830 C CA . ILE A 1 115 ? -2.246 -4.858 5.597 1.00 96.75 115 ILE A CA 1
ATOM 831 C C . ILE A 1 115 ? -1.911 -5.988 4.634 1.00 96.75 115 ILE A C 1
ATOM 833 O O . ILE A 1 115 ? -0.806 -6.024 4.100 1.00 96.75 115 ILE A O 1
ATOM 837 N N . ARG A 1 116 ? -2.802 -6.970 4.487 1.00 96.44 116 ARG A N 1
ATOM 838 C CA . ARG A 1 116 ? -2.619 -8.128 3.595 1.00 96.44 116 ARG A CA 1
ATOM 839 C C . ARG A 1 116 ? -3.955 -8.649 3.108 1.00 96.44 116 ARG A C 1
ATOM 841 O O . ARG A 1 116 ? -4.942 -8.581 3.834 1.00 96.44 116 ARG A O 1
ATOM 848 N N . GLY A 1 117 ? -3.951 -9.244 1.927 1.00 93.31 117 GLY A N 1
ATOM 849 C CA . GLY A 1 117 ? -5.131 -9.866 1.356 1.00 93.31 117 GLY A CA 1
ATOM 850 C C . GLY A 1 117 ? -4.791 -1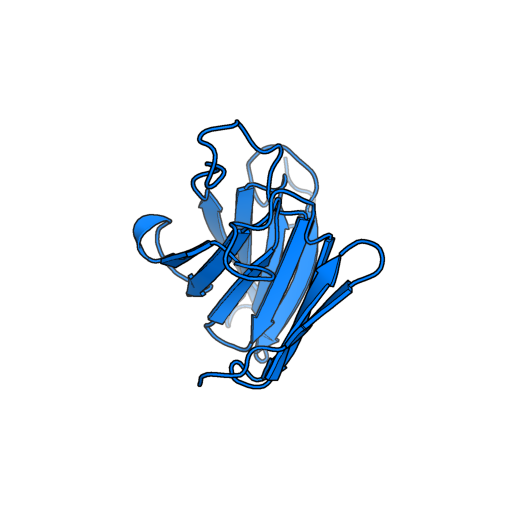0.879 0.282 1.00 93.31 117 GLY A C 1
ATOM 851 O O . GLY A 1 117 ? -3.621 -11.185 0.043 1.00 93.31 117 GLY A O 1
ATOM 852 N N . THR A 1 118 ? -5.841 -11.399 -0.341 1.00 92.81 118 THR A N 1
ATOM 853 C CA . THR A 1 118 ? -5.743 -12.244 -1.541 1.00 92.81 118 THR A CA 1
ATOM 854 C C . THR A 1 118 ? -6.326 -11.572 -2.782 1.00 92.81 118 THR A C 1
ATOM 856 O O . THR A 1 118 ? -6.184 -12.125 -3.862 1.00 92.81 118 THR A O 1
ATOM 859 N N . ALA A 1 119 ? -7.033 -10.453 -2.604 1.00 91.00 119 ALA A N 1
ATOM 860 C CA . ALA A 1 119 ? -7.670 -9.638 -3.634 1.00 91.00 119 ALA A CA 1
ATOM 861 C C . ALA A 1 119 ? -8.112 -8.301 -3.005 1.00 91.00 119 ALA A C 1
ATOM 863 O O . ALA A 1 119 ? -8.232 -8.209 -1.778 1.00 91.00 119 ALA A O 1
ATOM 864 N N . ASN A 1 120 ? -8.389 -7.285 -3.825 1.00 89.69 120 ASN A N 1
ATOM 865 C CA . ASN A 1 120 ? -8.845 -5.955 -3.382 1.00 89.69 120 ASN A CA 1
ATOM 866 C C . ASN A 1 120 ? -10.144 -5.963 -2.547 1.00 89.69 120 ASN A C 1
ATOM 868 O O . ASN A 1 120 ? -10.409 -5.040 -1.775 1.00 89.69 120 ASN A O 1
ATOM 872 N N . ASP A 1 121 ? -10.974 -6.993 -2.676 1.00 90.00 121 ASP A N 1
ATOM 873 C CA . ASP A 1 121 ? -12.191 -7.201 -1.887 1.00 90.00 121 ASP A CA 1
ATOM 874 C C . ASP A 1 121 ? -11.976 -8.112 -0.664 1.00 90.00 121 ASP A C 1
ATOM 876 O O . ASP A 1 121 ? -12.842 -8.188 0.206 1.00 90.00 121 ASP A O 1
ATOM 880 N N . ASN A 1 122 ? -10.806 -8.744 -0.536 1.00 92.62 122 ASN A N 1
ATOM 881 C CA . ASN A 1 122 ? -10.444 -9.605 0.584 1.00 92.62 122 ASN A CA 1
ATOM 882 C C . ASN A 1 122 ? -9.148 -9.136 1.252 1.00 92.62 122 ASN A C 1
ATOM 884 O O . ASN A 1 122 ? -8.086 -9.752 1.111 1.00 92.62 122 ASN A O 1
ATOM 888 N N . LEU A 1 123 ? -9.268 -8.051 2.017 1.00 94.62 123 LEU A N 1
ATOM 889 C CA . LEU A 1 123 ? -8.169 -7.368 2.693 1.00 94.62 123 LEU A CA 1
ATOM 890 C C . LEU A 1 123 ? -8.352 -7.327 4.209 1.00 94.62 123 LEU A C 1
ATOM 892 O O . LEU A 1 123 ? -9.455 -7.137 4.720 1.00 94.62 123 LEU A O 1
ATOM 896 N N . TRP A 1 124 ? -7.236 -7.442 4.923 1.00 96.31 124 TRP A N 1
ATOM 897 C CA . TRP A 1 124 ? -7.159 -7.403 6.377 1.00 96.31 124 TRP A CA 1
ATOM 898 C C . TRP A 1 124 ? -6.148 -6.361 6.838 1.00 96.31 124 TRP A C 1
ATOM 900 O O . TRP A 1 124 ? -4.969 -6.450 6.494 1.00 96.31 124 TRP A O 1
ATOM 910 N N . ALA A 1 125 ? -6.590 -5.425 7.676 1.00 95.50 125 ALA A N 1
ATOM 911 C CA . ALA A 1 125 ? -5.729 -4.492 8.395 1.00 95.50 125 ALA A CA 1
ATOM 912 C C . ALA A 1 125 ? -5.561 -4.960 9.848 1.00 95.50 125 ALA A C 1
ATOM 914 O O . ALA A 1 125 ? -6.534 -5.165 10.575 1.00 95.50 125 ALA A O 1
ATOM 915 N N . ILE A 1 126 ? -4.320 -5.160 10.279 1.00 96.12 126 ILE A N 1
ATOM 916 C CA . ILE A 1 126 ? -3.973 -5.870 11.511 1.00 96.12 126 ILE A CA 1
ATOM 917 C C . ILE A 1 126 ? -3.207 -4.931 12.438 1.00 96.12 126 ILE A C 1
ATOM 919 O O . ILE A 1 126 ? -2.192 -4.345 12.057 1.00 96.12 126 ILE A O 1
ATOM 923 N N . GLY A 1 127 ? -3.665 -4.831 13.683 1.00 93.75 127 GLY A N 1
ATOM 924 C CA . GLY A 1 127 ? -2.972 -4.127 14.756 1.00 93.75 127 GLY A CA 1
ATOM 925 C C . GLY A 1 127 ? -2.786 -5.001 15.994 1.00 93.75 127 GLY A C 1
ATOM 926 O O . GLY A 1 127 ? -2.944 -6.22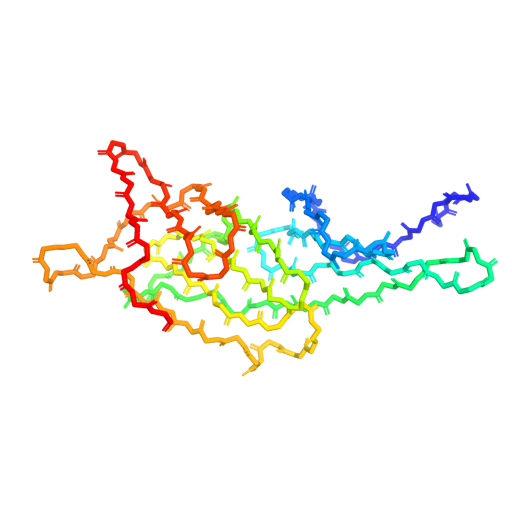2 15.971 1.00 93.75 127 GLY A O 1
ATOM 927 N N . VAL A 1 128 ? -2.427 -4.381 17.118 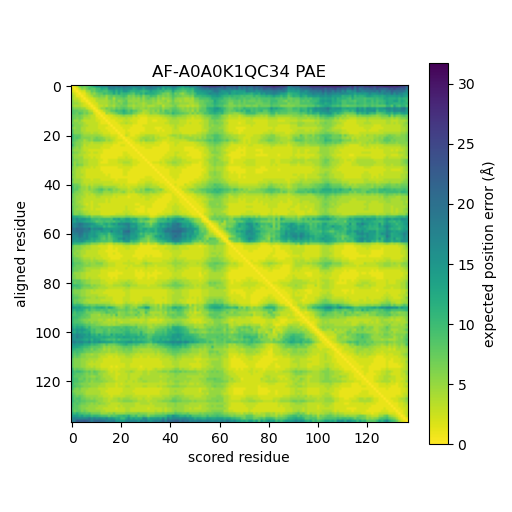1.00 92.31 128 VAL A N 1
ATOM 928 C CA . VAL A 1 128 ? -2.198 -5.114 18.373 1.00 92.31 128 VAL A CA 1
ATOM 929 C C . VAL A 1 128 ? -3.524 -5.591 18.955 1.00 92.31 128 VAL A C 1
ATOM 931 O O . VAL A 1 128 ? -4.264 -4.787 19.517 1.00 92.31 128 VAL A O 1
ATOM 934 N N . ARG A 1 129 ? -3.768 -6.909 18.901 1.00 92.12 129 ARG A N 1
ATOM 935 C CA . ARG A 1 129 ? -4.963 -7.595 19.445 1.00 92.12 129 ARG A CA 1
ATOM 936 C C . ARG A 1 129 ? -6.261 -7.342 18.668 1.00 92.12 129 ARG A C 1
ATOM 938 O O . ARG A 1 129 ? -7.337 -7.562 19.214 1.00 92.12 129 ARG A O 1
ATOM 945 N N . TYR A 1 130 ? -6.178 -6.888 17.421 1.00 91.19 130 TYR A N 1
ATOM 946 C CA . TYR A 1 130 ? -7.342 -6.751 16.548 1.00 91.19 130 TYR A CA 1
ATOM 947 C C . TYR A 1 130 ? -6.946 -6.915 15.077 1.00 91.19 130 TYR A C 1
ATOM 949 O O . TYR A 1 130 ? -5.811 -6.629 14.691 1.00 91.19 130 TYR A O 1
ATOM 957 N N . ALA A 1 131 ? -7.899 -7.365 14.268 1.00 94.12 131 ALA A N 1
ATOM 958 C CA . ALA A 1 131 ? -7.801 -7.425 12.818 1.00 94.12 131 ALA A CA 1
ATOM 959 C C . ALA A 1 131 ? -9.144 -6.985 12.231 1.00 94.12 131 ALA A C 1
ATOM 961 O O . ALA A 1 131 ? -10.197 -7.338 12.763 1.00 94.12 131 ALA A O 1
ATOM 962 N N . LEU A 1 132 ? -9.095 -6.178 11.178 1.00 92.69 132 LEU A N 1
ATOM 963 C CA . LEU A 1 132 ? -10.255 -5.574 10.536 1.00 92.69 132 LEU A CA 1
ATOM 964 C C . LEU A 1 132 ? -10.305 -6.075 9.101 1.00 92.69 132 LEU A C 1
ATOM 966 O O . LEU A 1 132 ? -9.326 -5.927 8.372 1.00 92.69 132 LEU A O 1
ATOM 970 N N . HIS A 1 133 ? -11.424 -6.683 8.725 1.00 93.00 133 HIS A N 1
ATOM 971 C CA . HIS A 1 133 ? -11.658 -7.194 7.380 1.00 93.00 133 HIS A CA 1
ATOM 972 C C . HIS A 1 133 ? -12.412 -6.155 6.555 1.00 93.00 133 HIS A C 1
ATOM 974 O O . HIS A 1 133 ? -13.341 -5.522 7.063 1.00 93.00 133 HIS A O 1
ATOM 980 N N . LYS A 1 134 ? -12.015 -5.970 5.296 1.00 87.12 134 LYS A N 1
ATOM 981 C CA . LYS A 1 134 ? -12.763 -5.157 4.336 1.00 87.12 134 LYS A CA 1
ATOM 982 C C . LYS A 1 134 ? -14.065 -5.881 3.994 1.00 87.12 134 LYS A C 1
ATOM 984 O O . LYS A 1 134 ? -14.041 -6.995 3.491 1.00 87.12 134 LYS A O 1
ATOM 989 N N . THR A 1 135 ? -15.195 -5.242 4.277 1.00 81.62 135 THR A N 1
ATOM 990 C CA . THR A 1 135 ? -16.533 -5.825 4.064 1.00 81.62 135 THR A CA 1
ATOM 991 C C . THR A 1 135 ? -17.289 -5.215 2.888 1.00 81.62 135 THR A C 1
ATOM 993 O O . THR A 1 135 ? -18.357 -5.708 2.535 1.00 81.62 135 THR A O 1
ATOM 996 N N . THR A 1 136 ? -16.766 -4.140 2.301 1.00 71.38 136 THR A N 1
ATOM 997 C CA . THR A 1 136 ? -17.376 -3.454 1.157 1.00 71.38 136 THR A CA 1
ATOM 998 C C . THR A 1 136 ? -16.441 -3.598 -0.044 1.00 71.38 136 THR A C 1
ATOM 1000 O O . THR A 1 136 ? -15.252 -3.314 0.131 1.00 71.38 136 THR A O 1
ATOM 1003 N N . PRO A 1 137 ? -16.920 -4.069 -1.210 1.00 60.44 137 PRO A N 1
ATOM 1004 C CA . PRO A 1 137 ? -16.144 -4.125 -2.450 1.00 60.44 137 PRO A CA 1
ATOM 1005 C C . PRO A 1 137 ? -15.617 -2.755 -2.869 1.00 60.44 137 PRO A C 1
ATOM 1007 O O . PRO A 1 137 ? -16.375 -1.770 -2.735 1.00 60.44 137 PRO A O 1
#

pLDDT: mean 87.41, std 9.33, range [57.72, 97.31]

Radius of gyration: 15.47 Å; Cα contacts (8 Å, |Δi|>4): 303; chains: 1; bounding box: 46×28×42 Å

Sequence (137 aa):
MAREGSIALGGGGWLTDIQPAGARRVVGLRGGDTVVRITEEDDGGYATQTTTLPMTAPTGAAVSGFYSLWADDDDAWLSGWGLVLHGPTTGDAGAYEVSTVALTGAPLNRPLFRIRGTANDNLWAIGVRYALHKTTP

Secondary structure (DSSP, 8-state):
-PPTT-----SSS-EEEEEE-STTEEEEEETTTEEEEEEE-TTS-EEEEEEEPP---TTSPPP----EEEEETTEEEEE-BSEEEEEESSS-GGGPEEEEPEETTEE--SBEEEEEEEETTEEEEEETTEEEE----

Organism: NCBI:txid1391654

Foldseek 3Di:
DADVVDDDQDDDADFPAWEDQDDFKIWTDGQQFKIWIWGQDPVRDIDIDIEGADAAAPVRDGWSHFQYWDHYHQWIWTWFQQWIWIAGSDDYNVRIDIDRDDDPNHGRRGGQNYWDADDPQFIWGDDDPDIDTRNDD

Nearest PDB structures (foldseek):
  7nri-assembly1_B  TM=5.009E-01  e=3.614E-02  Escherichia coli K-12
  8ouf-assembly1_K  TM=6.512E-01  e=2.581E-01  Homo sapiens
  6uh5-assembly1_N  TM=5.362E-01  e=5.830E-02  Kluyveromyces lactis NRRL Y-1140
  7q4p-assembly1_C  TM=5.315E-01  e=1.413E+00  Homo sapiens
  6ff7-assembly1_v  TM=5.419E-01  e=2.403E+00  Homo sapiens

Solvent-accessible surface area (backbone atoms only — not comparable to full-atom values): 7736 Å² total; per-residue (Å²): 132,69,54,92,98,53,84,76,88,67,88,76,72,56,80,41,53,76,29,63,28,57,96,54,28,37,36,29,31,28,53,29,42,26,43,36,29,40,34,61,42,96,87,74,48,73,49,78,50,76,26,68,45,89,66,70,29,93,83,72,44,83,52,91,36,41,61,23,46,33,46,56,52,58,39,32,36,34,14,14,56,21,36,37,37,40,28,54,62,67,71,59,50,86,61,48,48,81,43,72,43,63,55,96,90,38,76,36,88,47,59,21,58,36,33,49,66,88,48,95,56,45,34,34,43,28,37,92,94,48,72,46,69,50,86,67,122